Protein AF-A0A9D1UEP8-F1 (afdb_monomer_lite)

InterPro domains:
  IPR003838 ABC3 transporter permease, C-terminal [PF02687] (44-152)
  IPR052536 ABC-4 Integral Membrane [PTHR46795] (14-159)

Sequence (159 aa):
MSQQLQEEVMNAQFPGALCESRELSRESFYLLYGGILFIGLYLGIMFLMATVLIIYYKQISEGYDDRERYQIMQKVGMSKREVRRSIRSQVLTVFFLPLIAAFVHIAVAFKVITKLLATLNLVNVPLFAVCTVVTGAVFAVFYVIVFAVTAREYYKIVN

Foldseek 3Di:
DVVVVVVVVCVPDDPPDDDDDPVNVVVVVCCVVVVVVCVCVVVVVVVLVVVLVVLLVVLVVCLQVVLVVVVVVVVVPDDPVNSVVVLVVVLVCVLVVVLVVVVVVCVVCLVVVCVVCVVVVNNPSVVVVVVSVVVSVVSVVSSVVSSVVSVVVSVVSND

Structure (mmCIF, N/CA/C/O backbone):
data_AF-A0A9D1UEP8-F1
#
_entry.id   AF-A0A9D1UEP8-F1
#
loop_
_atom_site.group_PDB
_atom_site.id
_atom_site.type_symbol
_atom_site.label_atom_id
_atom_site.label_alt_id
_atom_site.label_comp_id
_atom_site.label_asym_id
_atom_site.label_entity_id
_atom_site.label_seq_id
_atom_site.pdbx_PDB_ins_code
_atom_site.Cartn_x
_atom_site.Cartn_y
_atom_site.Cartn_z
_atom_site.occupancy
_atom_site.B_iso_or_equiv
_atom_site.auth_seq_id
_atom_site.auth_comp_id
_atom_site.auth_asym_id
_atom_site.auth_atom_id
_atom_site.pdbx_PDB_model_num
ATOM 1 N N . MET A 1 1 ? 42.229 0.670 -11.529 1.00 50.66 1 MET A N 1
ATOM 2 C CA . MET A 1 1 ? 42.928 0.052 -12.679 1.00 50.66 1 MET A CA 1
ATOM 3 C C . MET A 1 1 ? 42.159 0.235 -13.987 1.00 50.66 1 MET A C 1
ATOM 5 O O . MET A 1 1 ? 42.734 0.777 -14.914 1.00 50.66 1 MET A O 1
ATOM 9 N N . SER A 1 2 ? 40.865 -0.107 -14.067 1.00 56.88 2 SER A N 1
ATOM 10 C CA . SER A 1 2 ? 40.018 0.159 -15.251 1.00 56.88 2 SER A CA 1
ATOM 11 C C . SER A 1 2 ? 39.847 1.653 -15.577 1.00 56.88 2 SER A C 1
ATOM 13 O O . SER A 1 2 ? 39.971 2.024 -16.736 1.00 56.88 2 SER A O 1
ATOM 15 N N . GLN A 1 3 ? 39.642 2.514 -14.569 1.00 59.56 3 GLN A N 1
ATOM 16 C CA . GLN A 1 3 ? 39.516 3.972 -14.764 1.00 59.56 3 GLN A CA 1
ATOM 17 C C . GLN A 1 3 ? 40.819 4.644 -15.239 1.00 59.56 3 GLN A C 1
ATOM 19 O O . GLN A 1 3 ? 40.778 5.517 -16.097 1.00 59.56 3 GLN A O 1
ATOM 24 N N . GLN A 1 4 ? 41.977 4.191 -14.746 1.00 59.53 4 GLN A N 1
ATOM 25 C CA . GLN A 1 4 ? 43.292 4.727 -15.136 1.00 59.53 4 GLN A CA 1
ATOM 26 C C . GLN A 1 4 ? 43.669 4.353 -16.577 1.00 59.53 4 GLN A C 1
ATOM 28 O O . GLN A 1 4 ? 44.194 5.183 -17.309 1.00 59.53 4 GLN A O 1
ATOM 33 N N . LEU A 1 5 ? 43.329 3.135 -17.015 1.00 61.38 5 LEU A N 1
ATOM 34 C CA . LEU A 1 5 ? 43.498 2.714 -18.411 1.00 61.38 5 LEU A CA 1
ATOM 35 C C . LEU A 1 5 ? 42.595 3.507 -19.368 1.00 61.38 5 LEU A C 1
ATOM 37 O O . LEU A 1 5 ? 42.940 3.708 -20.527 1.00 61.38 5 LEU A O 1
ATOM 41 N N . GLN A 1 6 ? 41.437 3.967 -18.895 1.00 62.41 6 GLN A N 1
ATOM 42 C CA . GLN A 1 6 ? 40.504 4.759 -19.690 1.00 62.41 6 GLN A CA 1
ATOM 43 C C . GLN A 1 6 ? 40.976 6.210 -19.846 1.00 62.41 6 GLN A C 1
ATOM 45 O O . GLN A 1 6 ? 40.846 6.768 -20.932 1.00 62.41 6 GLN A O 1
ATOM 50 N N . GLU A 1 7 ? 41.581 6.793 -18.804 1.00 64.38 7 GLU A N 1
ATOM 51 C CA . GLU A 1 7 ? 42.298 8.073 -18.896 1.00 64.38 7 GLU A CA 1
ATOM 52 C C . GLU A 1 7 ? 43.499 7.988 -19.847 1.00 64.38 7 GLU A C 1
ATOM 54 O O . GLU A 1 7 ? 43.665 8.872 -20.684 1.00 64.38 7 GLU A O 1
ATOM 59 N N . GLU A 1 8 ? 44.292 6.910 -19.792 1.00 63.47 8 GLU A N 1
ATOM 60 C CA . GLU A 1 8 ? 45.403 6.698 -20.734 1.00 63.47 8 GLU A CA 1
ATOM 61 C C . GLU A 1 8 ? 44.926 6.554 -22.186 1.00 63.47 8 GLU A C 1
ATOM 63 O O . GLU A 1 8 ? 45.514 7.157 -23.080 1.00 63.47 8 GLU A O 1
ATOM 68 N N . VAL A 1 9 ? 43.839 5.814 -22.437 1.00 59.94 9 VAL A N 1
ATOM 69 C CA . VAL A 1 9 ? 43.263 5.645 -23.786 1.00 59.94 9 VAL A CA 1
ATOM 70 C C . VAL A 1 9 ? 42.590 6.927 -24.290 1.00 59.94 9 VAL A C 1
ATOM 72 O O . VAL A 1 9 ? 42.646 7.212 -25.481 1.00 59.94 9 VAL A O 1
ATOM 75 N N . MET A 1 10 ? 41.998 7.733 -23.405 1.00 59.19 10 MET A N 1
ATOM 76 C CA . MET A 1 10 ? 41.406 9.028 -23.761 1.00 59.19 10 MET A CA 1
ATOM 77 C C . MET A 1 10 ? 42.471 10.102 -24.040 1.00 59.19 10 MET A C 1
ATOM 79 O O . MET A 1 10 ? 42.223 11.022 -24.818 1.00 59.19 10 MET A O 1
ATOM 83 N N . ASN A 1 11 ? 43.664 9.959 -23.451 1.00 63.50 11 ASN A N 1
ATOM 84 C CA . ASN A 1 11 ? 44.834 10.800 -23.714 1.00 63.50 11 ASN A CA 1
ATOM 85 C C . ASN A 1 11 ? 45.657 10.311 -24.931 1.00 63.50 11 ASN A C 1
ATOM 87 O O . ASN A 1 11 ? 46.379 11.089 -25.554 1.00 63.50 11 ASN A O 1
ATOM 91 N N . ALA A 1 12 ? 45.534 9.034 -25.315 1.00 65.06 12 ALA A N 1
ATOM 92 C CA . ALA A 1 12 ? 46.218 8.441 -26.462 1.00 65.06 12 ALA A CA 1
ATOM 93 C C . ALA A 1 12 ? 45.394 8.540 -27.764 1.00 65.06 12 ALA A C 1
ATOM 95 O O . ALA A 1 12 ? 44.464 7.778 -28.007 1.00 65.06 12 ALA A O 1
ATOM 96 N N . GLN A 1 13 ? 45.815 9.456 -28.643 1.00 58.41 13 GLN A N 1
ATOM 97 C CA . GLN A 1 13 ? 45.629 9.499 -30.109 1.00 58.41 13 GLN A CA 1
ATOM 98 C C . GLN A 1 13 ? 44.201 9.431 -30.719 1.00 58.41 13 GLN A C 1
ATOM 100 O O . GLN A 1 13 ? 44.076 9.646 -31.924 1.00 58.41 13 GLN A O 1
ATOM 105 N N . PHE A 1 14 ? 43.120 9.207 -29.964 1.00 59.97 14 PHE A N 1
ATOM 106 C CA . PHE A 1 14 ? 41.746 9.179 -30.496 1.00 59.97 14 PHE A CA 1
ATOM 107 C C . PHE A 1 14 ? 40.795 10.080 -29.688 1.00 59.97 14 PHE A C 1
ATOM 109 O O . PHE A 1 14 ? 40.005 9.585 -28.879 1.00 59.97 14 PHE A O 1
ATOM 116 N N . PRO A 1 15 ? 40.832 11.411 -29.903 1.00 52.38 15 PRO A N 1
ATOM 117 C CA . PRO A 1 15 ? 39.921 12.340 -29.243 1.00 52.38 15 PRO A CA 1
ATOM 118 C C . PRO A 1 15 ? 38.474 12.019 -29.650 1.00 52.38 15 PRO A C 1
ATOM 120 O O . PRO A 1 15 ? 38.061 12.281 -30.778 1.00 52.38 15 PRO A O 1
ATOM 123 N N . GLY A 1 16 ? 37.716 11.407 -28.736 1.00 59.50 16 GLY A N 1
ATOM 124 C CA . GLY A 1 16 ? 36.310 11.033 -28.935 1.00 59.50 16 GLY A CA 1
ATOM 125 C C . GLY A 1 16 ? 36.020 9.533 -29.068 1.00 59.50 16 GLY A C 1
ATOM 126 O O . GLY A 1 16 ? 34.858 9.169 -29.243 1.00 59.50 16 GLY A O 1
ATOM 127 N N . ALA A 1 17 ? 37.019 8.647 -28.964 1.00 62.94 17 ALA A N 1
ATOM 128 C CA . ALA A 1 17 ? 36.761 7.208 -28.907 1.00 62.94 17 ALA A CA 1
ATOM 129 C C . ALA A 1 17 ? 36.183 6.810 -27.534 1.00 62.94 17 ALA A C 1
ATOM 131 O O . ALA A 1 17 ? 36.884 6.795 -26.523 1.00 62.94 17 ALA A O 1
ATOM 132 N N . LEU A 1 18 ? 34.891 6.469 -27.494 1.00 64.38 18 LEU A N 1
ATOM 133 C CA . LEU A 1 18 ? 34.251 5.892 -26.311 1.00 64.38 18 LEU A CA 1
ATOM 134 C C . LEU A 1 18 ? 34.627 4.408 -26.202 1.00 64.38 18 LEU A C 1
ATOM 136 O O . LEU A 1 18 ? 34.032 3.553 -26.854 1.00 64.38 18 LEU A O 1
ATOM 140 N N . CYS A 1 19 ? 35.621 4.095 -25.372 1.00 70.44 19 CYS A N 1
ATOM 141 C CA . CYS A 1 19 ? 35.920 2.714 -24.996 1.00 70.44 19 CYS A CA 1
ATOM 142 C C . CYS A 1 19 ? 34.974 2.261 -23.879 1.00 70.44 19 CYS A C 1
ATOM 144 O O . CYS A 1 19 ? 35.185 2.576 -22.706 1.00 70.44 19 CYS A O 1
ATOM 146 N N . GLU A 1 20 ? 33.938 1.502 -24.240 1.00 72.62 20 GLU A N 1
ATOM 147 C CA . GLU A 1 20 ? 33.068 0.822 -23.282 1.00 72.62 20 GLU A CA 1
ATOM 148 C C . GLU A 1 20 ? 33.619 -0.585 -22.998 1.00 72.62 20 GLU A C 1
ATOM 150 O O . GLU A 1 20 ? 33.667 -1.447 -23.877 1.00 72.62 20 GLU A O 1
ATOM 155 N N . SER A 1 21 ? 34.087 -0.826 -21.769 1.00 83.56 21 SER A N 1
ATOM 156 C CA . SER A 1 21 ? 34.549 -2.155 -21.350 1.00 83.56 21 SER A CA 1
ATOM 157 C C . SER A 1 21 ? 33.419 -2.942 -20.680 1.00 83.56 21 SER A C 1
ATOM 159 O O . SER A 1 21 ? 32.561 -2.369 -20.005 1.00 83.56 21 SER A O 1
ATOM 161 N N . ARG A 1 22 ? 33.429 -4.278 -20.816 1.00 82.31 22 ARG A N 1
ATOM 162 C CA . ARG A 1 22 ? 32.433 -5.153 -20.161 1.00 82.31 22 ARG A CA 1
ATOM 163 C C . ARG A 1 22 ? 32.384 -4.960 -18.645 1.00 82.31 22 ARG A C 1
ATOM 165 O O . ARG A 1 22 ? 31.302 -5.039 -18.074 1.00 82.31 22 ARG A O 1
ATOM 172 N N . GLU A 1 23 ? 33.523 -4.697 -18.006 1.00 83.00 23 GLU A N 1
ATOM 173 C CA . GLU A 1 23 ? 33.580 -4.473 -16.557 1.00 83.00 23 GLU A CA 1
ATOM 174 C C . GLU A 1 23 ? 32.936 -3.139 -16.152 1.00 83.00 23 GLU A C 1
ATOM 176 O O . GLU A 1 23 ? 32.153 -3.118 -15.207 1.00 83.00 23 GLU A O 1
ATOM 181 N N . LEU A 1 24 ? 33.164 -2.056 -16.907 1.00 80.31 24 LEU A N 1
ATOM 182 C CA . LEU A 1 24 ? 32.520 -0.755 -16.660 1.00 80.31 24 LEU A CA 1
ATOM 183 C C . LEU A 1 24 ? 31.005 -0.804 -16.864 1.00 80.31 24 LEU A C 1
ATOM 185 O O . LEU A 1 24 ? 30.247 -0.246 -16.069 1.00 80.31 24 LEU A O 1
ATOM 189 N N . SER A 1 25 ? 30.561 -1.486 -17.922 1.00 83.69 25 SER A N 1
ATOM 190 C CA . SER A 1 25 ? 29.135 -1.638 -18.220 1.00 83.69 25 SER A CA 1
ATOM 191 C C . SER A 1 25 ? 28.449 -2.496 -17.143 1.00 83.69 25 SER A C 1
ATOM 193 O O . SER A 1 25 ? 27.360 -2.170 -16.674 1.00 83.69 25 SER A O 1
ATOM 195 N N . ARG A 1 26 ? 29.130 -3.536 -16.636 1.00 87.06 26 ARG A N 1
ATOM 196 C CA . ARG A 1 26 ? 28.669 -4.364 -15.510 1.00 87.06 26 ARG A CA 1
ATOM 197 C C . ARG A 1 26 ? 28.586 -3.579 -14.197 1.00 87.06 26 ARG A C 1
ATOM 199 O O . ARG A 1 26 ? 27.582 -3.689 -13.499 1.00 87.06 26 ARG A O 1
ATOM 206 N N . GLU A 1 27 ? 29.606 -2.794 -13.862 1.00 87.38 27 GLU A N 1
ATOM 207 C CA . GLU A 1 27 ? 29.605 -1.934 -12.672 1.00 87.38 27 GLU A CA 1
ATOM 208 C C . GLU A 1 27 ? 28.457 -0.919 -12.730 1.00 87.38 27 GLU A C 1
ATOM 210 O O . GLU A 1 27 ? 27.641 -0.846 -11.810 1.00 87.38 27 GLU A O 1
ATOM 215 N N . SER A 1 28 ? 28.324 -0.219 -13.859 1.00 86.69 28 SER A N 1
ATOM 216 C CA . SER A 1 28 ? 27.258 0.762 -14.090 1.00 86.69 28 SER A CA 1
ATOM 217 C C . SER A 1 28 ? 25.865 0.129 -14.020 1.00 86.69 28 SER A C 1
ATOM 219 O O . SER A 1 28 ? 24.948 0.711 -13.437 1.00 86.69 28 SER A O 1
ATOM 221 N N . PHE A 1 29 ? 25.706 -1.092 -14.543 1.00 87.00 29 PHE A N 1
ATOM 222 C CA . PHE A 1 29 ? 24.468 -1.863 -14.438 1.00 87.00 29 PHE A CA 1
ATOM 223 C C . PHE A 1 29 ? 24.110 -2.152 -12.972 1.00 87.00 29 PHE A C 1
ATOM 225 O O . PHE A 1 29 ? 23.003 -1.841 -12.532 1.00 87.00 29 PHE A O 1
ATOM 232 N N . TYR A 1 30 ? 25.036 -2.702 -12.182 1.00 89.75 30 TYR A N 1
ATOM 233 C CA . TYR A 1 30 ? 24.760 -2.999 -10.772 1.00 89.75 30 TYR A CA 1
ATOM 234 C C . TYR A 1 30 ? 24.473 -1.744 -9.950 1.00 89.75 30 TYR A C 1
ATOM 236 O O . TYR A 1 30 ? 23.570 -1.771 -9.114 1.00 89.75 30 TYR A O 1
ATOM 244 N N . LEU A 1 31 ? 25.189 -0.648 -10.201 1.00 90.31 31 LEU A N 1
ATOM 245 C CA . LEU A 1 31 ? 24.966 0.616 -9.502 1.00 90.31 31 LEU A CA 1
ATOM 246 C C . LEU A 1 31 ? 23.576 1.187 -9.800 1.00 90.31 31 LEU A C 1
ATOM 248 O O . LEU A 1 31 ? 22.841 1.517 -8.870 1.00 90.31 31 LEU A O 1
ATOM 252 N N . LEU A 1 32 ? 23.184 1.261 -11.075 1.00 87.31 32 LEU A N 1
ATOM 253 C CA . LEU A 1 32 ? 21.905 1.851 -11.464 1.00 87.31 32 LEU A CA 1
ATOM 254 C C . LEU A 1 32 ? 20.719 0.981 -11.032 1.00 87.31 32 LEU A C 1
ATOM 256 O O . LEU A 1 32 ? 19.826 1.451 -10.326 1.00 87.31 32 LEU A O 1
ATOM 260 N N . TYR A 1 33 ? 20.708 -0.296 -11.425 1.00 88.56 33 TYR A N 1
ATOM 261 C CA . TYR A 1 33 ? 19.591 -1.189 -11.111 1.00 88.56 33 TYR A CA 1
ATOM 262 C C . TYR A 1 33 ? 19.543 -1.534 -9.622 1.00 88.56 33 TYR A C 1
ATOM 264 O O . TYR A 1 33 ? 18.459 -1.564 -9.042 1.00 88.56 33 TYR A O 1
ATOM 272 N N . GLY A 1 34 ? 20.699 -1.737 -8.982 1.00 91.62 34 GLY A N 1
ATOM 273 C CA . GLY A 1 34 ? 20.787 -1.981 -7.543 1.00 91.62 34 GLY A CA 1
ATOM 274 C C . GLY A 1 34 ? 20.362 -0.766 -6.722 1.00 91.62 34 GLY A C 1
ATOM 275 O O . GLY A 1 34 ? 19.597 -0.918 -5.772 1.00 91.62 34 GLY A O 1
ATOM 276 N N . GLY A 1 35 ? 20.777 0.440 -7.121 1.00 93.31 35 GLY A N 1
ATOM 277 C CA . GLY A 1 35 ? 20.368 1.687 -6.473 1.00 93.31 35 GLY A CA 1
ATOM 278 C C . GLY A 1 35 ? 18.863 1.934 -6.574 1.00 93.31 35 GLY A C 1
ATOM 279 O O . GLY A 1 35 ? 18.211 2.190 -5.561 1.00 93.31 35 GLY A O 1
ATOM 280 N N . ILE A 1 36 ? 18.283 1.787 -7.770 1.00 90.88 36 ILE A N 1
ATOM 281 C CA . ILE A 1 36 ? 16.835 1.956 -7.979 1.00 90.88 36 ILE A CA 1
ATOM 282 C C . ILE A 1 36 ? 16.038 0.891 -7.211 1.00 90.88 36 ILE A C 1
ATOM 284 O O . ILE A 1 36 ? 15.035 1.226 -6.577 1.00 90.88 36 ILE A O 1
ATOM 288 N N . LEU A 1 37 ? 16.487 -0.372 -7.212 1.00 91.81 37 LEU A N 1
ATOM 289 C CA . LEU A 1 37 ? 15.856 -1.448 -6.440 1.00 91.81 37 LEU A CA 1
ATOM 290 C C . LEU A 1 37 ? 15.900 -1.134 -4.941 1.00 91.81 37 LEU A C 1
ATOM 292 O O . LEU A 1 37 ? 14.866 -1.191 -4.278 1.00 91.81 37 LEU A O 1
ATOM 296 N N . PHE A 1 38 ? 17.068 -0.757 -4.414 1.00 94.38 38 PHE A N 1
ATOM 297 C CA . PHE A 1 38 ? 17.235 -0.413 -3.004 1.00 94.38 38 PHE A CA 1
ATOM 298 C C . PHE A 1 38 ? 16.303 0.726 -2.587 1.00 94.38 38 PHE A C 1
ATOM 300 O O . PHE A 1 38 ? 15.577 0.583 -1.606 1.00 94.38 38 PHE A O 1
ATOM 307 N N . ILE A 1 39 ? 16.268 1.820 -3.355 1.00 94.88 39 ILE A N 1
ATOM 308 C CA . ILE A 1 39 ? 15.388 2.962 -3.080 1.00 94.88 39 ILE A CA 1
ATOM 309 C C . ILE A 1 39 ? 13.920 2.526 -3.111 1.00 94.88 39 ILE A C 1
ATOM 311 O O . ILE A 1 39 ? 13.165 2.859 -2.198 1.00 94.88 39 ILE A O 1
ATOM 315 N N . GLY A 1 40 ? 13.517 1.751 -4.121 1.00 91.50 40 GLY A N 1
ATOM 316 C CA . GLY A 1 40 ? 12.148 1.254 -4.248 1.00 91.50 40 GLY A CA 1
ATOM 317 C C . GLY A 1 40 ? 11.724 0.371 -3.073 1.00 91.50 40 GLY A C 1
ATOM 318 O O . GLY A 1 40 ? 10.655 0.579 -2.501 1.00 91.50 40 GLY A O 1
ATOM 319 N N . LEU A 1 41 ? 12.573 -0.577 -2.670 1.00 92.62 41 LEU A N 1
ATOM 320 C CA . LEU A 1 41 ? 12.300 -1.475 -1.548 1.00 92.62 41 LEU A CA 1
ATOM 321 C C . LEU A 1 41 ? 12.291 -0.722 -0.213 1.00 92.62 41 LEU A C 1
ATOM 323 O O . LEU A 1 41 ? 11.376 -0.904 0.588 1.00 92.62 41 LEU A O 1
ATOM 327 N N . TYR A 1 42 ? 13.283 0.142 0.013 1.00 95.44 42 TYR A N 1
ATOM 328 C CA . TYR A 1 42 ? 13.406 0.929 1.236 1.00 95.44 42 TYR A CA 1
ATOM 329 C C . TYR A 1 42 ? 12.200 1.852 1.428 1.00 95.44 42 TYR A C 1
ATOM 331 O O . TYR A 1 42 ? 11.541 1.801 2.468 1.00 95.44 42 TYR A O 1
ATOM 339 N N . LEU A 1 43 ? 11.857 2.646 0.406 1.00 94.88 43 LEU A N 1
ATOM 340 C CA . LEU A 1 43 ? 10.688 3.523 0.458 1.00 94.88 43 LEU A CA 1
ATOM 341 C C . LEU A 1 43 ? 9.391 2.718 0.570 1.00 94.88 43 LEU A C 1
ATOM 343 O O . LEU A 1 43 ? 8.510 3.097 1.338 1.00 94.88 43 LEU A O 1
ATOM 347 N N . GLY A 1 44 ? 9.281 1.588 -0.136 1.00 91.50 44 GLY A N 1
ATOM 348 C CA . GLY A 1 44 ? 8.121 0.702 -0.055 1.00 91.50 44 GLY A CA 1
ATOM 349 C C . GLY A 1 44 ? 7.868 0.191 1.365 1.00 91.50 44 GLY A C 1
ATOM 350 O O . GLY A 1 44 ? 6.756 0.321 1.878 1.00 91.50 44 GLY A O 1
ATOM 351 N N . ILE A 1 45 ? 8.902 -0.329 2.033 1.00 90.88 45 ILE A N 1
ATOM 352 C CA . ILE A 1 45 ? 8.807 -0.798 3.423 1.00 90.88 45 ILE A CA 1
ATOM 353 C C . ILE A 1 45 ? 8.501 0.370 4.365 1.00 90.88 45 ILE A C 1
ATOM 355 O O . ILE A 1 45 ? 7.625 0.245 5.219 1.00 90.88 45 ILE A O 1
ATOM 359 N N . MET A 1 46 ? 9.167 1.515 4.194 1.00 95.25 46 MET A N 1
ATOM 360 C CA . MET A 1 46 ? 8.948 2.700 5.025 1.00 95.25 46 MET A CA 1
ATOM 361 C C . MET A 1 46 ? 7.494 3.187 4.953 1.00 95.25 46 MET A C 1
ATOM 363 O O . MET A 1 46 ? 6.871 3.424 5.989 1.00 95.25 46 MET A O 1
ATOM 367 N N . PHE A 1 47 ? 6.920 3.288 3.750 1.00 90.75 47 PHE A N 1
ATOM 368 C CA . PHE A 1 47 ? 5.520 3.680 3.579 1.00 90.75 47 PHE A CA 1
ATOM 369 C C . PHE A 1 47 ? 4.550 2.637 4.128 1.00 90.75 47 PHE A C 1
ATOM 37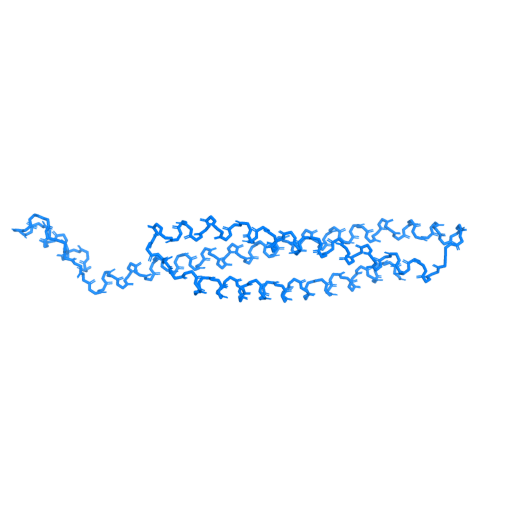1 O O . PHE A 1 47 ? 3.534 3.010 4.721 1.00 90.75 47 PHE A O 1
ATOM 378 N N . LEU A 1 48 ? 4.860 1.346 3.984 1.00 88.69 48 LEU A N 1
ATOM 379 C CA . LEU A 1 48 ? 4.066 0.276 4.583 1.00 88.69 48 LEU A CA 1
ATOM 380 C C . LEU A 1 48 ? 4.061 0.425 6.110 1.00 88.69 48 LEU A C 1
ATOM 382 O O . LEU A 1 48 ? 2.988 0.512 6.703 1.00 88.69 48 LEU A O 1
ATOM 386 N N . MET A 1 49 ? 5.230 0.562 6.742 1.00 90.75 49 MET A N 1
ATOM 387 C CA . MET A 1 49 ? 5.341 0.768 8.190 1.00 90.75 49 MET A CA 1
ATOM 388 C C . MET A 1 49 ? 4.593 2.018 8.660 1.00 90.75 49 MET A C 1
ATOM 390 O O . MET A 1 49 ? 3.826 1.944 9.619 1.00 90.75 49 MET A O 1
ATOM 394 N N . ALA A 1 50 ? 4.761 3.150 7.972 1.00 91.88 50 ALA A N 1
ATOM 395 C CA . ALA A 1 50 ? 4.051 4.384 8.300 1.00 91.88 50 ALA A CA 1
ATOM 396 C C . ALA A 1 50 ? 2.527 4.197 8.224 1.00 91.88 50 ALA A C 1
ATOM 398 O O . ALA A 1 50 ? 1.806 4.577 9.144 1.00 91.88 50 ALA A O 1
ATOM 399 N N . THR A 1 51 ? 2.040 3.544 7.165 1.00 88.31 51 THR A N 1
ATOM 400 C CA . THR A 1 51 ? 0.612 3.254 6.980 1.00 88.31 51 THR A CA 1
ATOM 401 C C . THR A 1 51 ? 0.072 2.384 8.116 1.00 88.31 51 THR A C 1
ATOM 403 O O . THR A 1 51 ? -0.981 2.688 8.675 1.00 88.31 51 THR A O 1
ATOM 406 N N . VAL A 1 52 ? 0.809 1.338 8.502 1.00 87.12 52 VAL A N 1
ATOM 407 C CA . VAL A 1 52 ? 0.445 0.452 9.619 1.00 87.12 52 VAL A CA 1
ATOM 408 C C . VAL A 1 52 ? 0.344 1.229 10.925 1.00 87.12 52 VAL A C 1
ATOM 410 O O . VAL A 1 52 ? -0.654 1.101 11.629 1.00 87.12 52 VAL A O 1
ATOM 413 N N . LEU A 1 53 ? 1.345 2.055 11.238 1.00 90.38 53 LEU A N 1
ATOM 414 C CA . LEU A 1 53 ? 1.378 2.836 12.474 1.00 90.38 53 LEU A CA 1
ATOM 415 C C . LEU A 1 53 ? 0.214 3.825 12.558 1.00 90.38 53 LEU A C 1
ATOM 417 O O . LEU A 1 53 ? -0.459 3.886 13.586 1.00 90.38 53 LEU A O 1
ATOM 421 N N . ILE A 1 54 ? -0.052 4.555 11.471 1.00 89.88 54 ILE A N 1
ATOM 422 C CA . ILE A 1 54 ? -1.155 5.523 11.403 1.00 89.88 54 ILE A CA 1
ATOM 423 C C . ILE A 1 54 ? -2.489 4.823 11.666 1.00 89.88 54 ILE A C 1
ATOM 425 O O . ILE A 1 54 ? -3.281 5.274 12.493 1.00 89.88 54 ILE A O 1
ATOM 429 N N . ILE A 1 55 ? -2.733 3.705 10.982 1.00 86.69 55 ILE A N 1
ATOM 430 C CA . ILE A 1 55 ? -3.980 2.955 11.113 1.00 86.69 55 ILE A CA 1
ATOM 431 C C . ILE A 1 55 ? -4.120 2.362 12.515 1.00 86.69 55 ILE A C 1
ATOM 433 O O . ILE A 1 55 ? -5.179 2.483 13.127 1.00 86.69 55 ILE A O 1
ATOM 437 N N . TYR A 1 56 ? -3.063 1.740 13.033 1.00 86.69 56 TYR A N 1
ATOM 438 C CA . TYR A 1 56 ? -3.059 1.131 14.358 1.00 86.69 56 TYR A CA 1
ATOM 439 C C . TYR A 1 56 ? -3.382 2.153 15.449 1.00 86.69 56 TYR A C 1
ATOM 441 O O . TYR A 1 56 ? -4.282 1.930 16.259 1.00 86.69 56 TYR A O 1
ATOM 449 N N . TYR A 1 57 ? -2.699 3.300 15.430 1.00 88.62 57 TYR A N 1
ATOM 450 C CA . TYR A 1 57 ? -2.919 4.357 16.411 1.00 88.62 57 TYR A CA 1
ATOM 451 C C . TYR A 1 57 ? -4.338 4.923 16.326 1.00 88.62 57 TYR A C 1
ATOM 453 O O . TYR A 1 57 ? -5.018 5.049 17.345 1.00 88.62 57 TYR A O 1
ATOM 461 N N . LYS A 1 58 ? -4.815 5.196 15.105 1.00 87.25 58 LYS A N 1
ATOM 462 C CA . LYS A 1 58 ? -6.173 5.691 14.873 1.00 87.25 58 LYS A CA 1
ATOM 463 C C . LYS A 1 58 ? -7.227 4.733 15.430 1.00 87.25 58 LYS A C 1
ATOM 465 O O . LYS A 1 58 ? -8.132 5.167 16.129 1.00 87.25 58 LYS A O 1
ATOM 470 N N . GLN A 1 59 ? -7.091 3.440 15.147 1.00 85.19 59 GLN A N 1
ATOM 471 C CA . GLN A 1 59 ? -8.055 2.428 15.578 1.00 85.19 59 GLN A CA 1
ATOM 472 C C . GLN A 1 59 ? -8.062 2.244 17.092 1.00 85.19 59 GLN A C 1
ATOM 474 O O . GLN A 1 59 ? -9.128 2.106 17.680 1.00 85.19 59 GLN A O 1
ATOM 479 N N . ILE A 1 60 ? -6.896 2.282 17.740 1.00 85.06 60 ILE A N 1
ATOM 480 C CA . ILE A 1 60 ? -6.837 2.254 19.203 1.00 85.06 60 ILE A CA 1
ATOM 481 C C . ILE A 1 60 ? -7.543 3.471 19.792 1.00 85.06 60 ILE A C 1
ATOM 483 O O . ILE A 1 60 ? -8.394 3.300 20.660 1.00 85.06 60 ILE A O 1
ATOM 487 N N . SER A 1 61 ? -7.226 4.674 19.308 1.00 88.00 61 SER A N 1
ATOM 488 C CA . SER A 1 61 ? -7.845 5.906 19.807 1.00 88.00 61 SER A CA 1
ATOM 489 C C . SER A 1 61 ? -9.366 5.877 19.635 1.00 88.00 61 SER A C 1
ATOM 491 O O . SER A 1 61 ? -10.090 6.067 20.608 1.00 88.00 61 SER A O 1
ATOM 493 N N . GLU A 1 62 ? -9.853 5.550 18.432 1.00 85.88 62 GLU A N 1
ATOM 494 C CA . GLU A 1 62 ? -11.290 5.420 18.159 1.00 85.88 62 GLU A CA 1
ATOM 495 C C . GLU A 1 62 ? -11.936 4.324 19.021 1.00 85.88 62 GLU A C 1
ATOM 497 O O . GLU A 1 62 ? -13.041 4.511 19.514 1.00 85.88 62 GLU A O 1
ATOM 502 N N . GLY A 1 63 ? -11.251 3.202 19.270 1.00 85.06 63 GLY A N 1
ATOM 503 C CA . GLY A 1 63 ? -11.769 2.112 20.101 1.00 85.06 63 GLY A CA 1
ATOM 504 C C . GLY A 1 63 ? -11.994 2.502 21.565 1.00 85.06 63 GLY A C 1
ATOM 505 O O . GLY A 1 63 ? -12.968 2.052 22.173 1.00 85.06 63 GLY A O 1
ATOM 506 N N . TYR A 1 64 ? -11.134 3.353 22.135 1.00 85.88 64 TYR A N 1
ATOM 507 C CA . TYR A 1 64 ? -11.330 3.880 23.490 1.00 85.88 64 TYR A CA 1
ATOM 5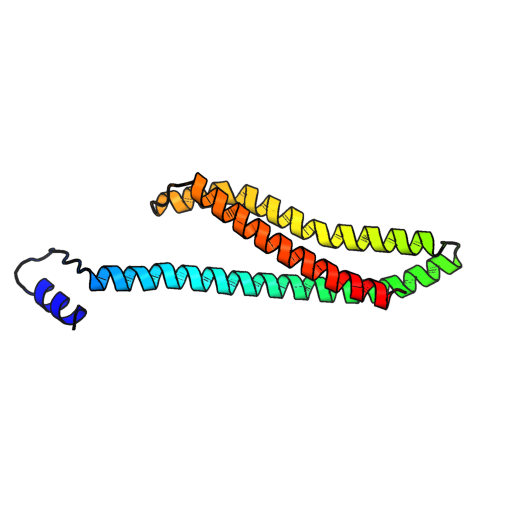08 C C . TYR A 1 64 ? -12.494 4.879 23.553 1.00 85.88 64 TYR A C 1
ATOM 510 O O . TYR A 1 64 ? -13.343 4.748 24.438 1.00 85.88 64 TYR A O 1
ATOM 518 N N . ASP A 1 65 ? -12.579 5.806 22.598 1.00 86.12 65 ASP A N 1
ATOM 519 C CA . ASP A 1 65 ? -13.651 6.811 22.537 1.00 86.12 65 ASP A CA 1
ATOM 520 C C . ASP A 1 65 ? -15.028 6.171 22.267 1.00 86.12 65 ASP A C 1
ATOM 522 O O . ASP A 1 65 ? -16.042 6.510 22.891 1.00 86.12 65 ASP A O 1
ATOM 526 N N . ASP A 1 66 ? -15.075 5.188 21.365 1.00 88.44 66 ASP A N 1
ATOM 527 C CA . ASP A 1 66 ? -16.299 4.480 20.998 1.00 88.44 66 ASP A CA 1
ATOM 528 C C . ASP A 1 66 ? -16.833 3.623 22.153 1.00 88.44 66 ASP A C 1
ATOM 530 O O . ASP A 1 66 ? -18.051 3.483 22.305 1.00 88.44 66 ASP A O 1
ATOM 534 N N . ARG A 1 67 ? -15.958 3.079 23.012 1.00 85.00 67 ARG A N 1
ATOM 535 C CA . ARG A 1 67 ? -16.365 2.271 24.174 1.00 85.00 67 ARG A CA 1
ATOM 536 C C . ARG A 1 67 ? -17.320 3.038 25.088 1.00 85.00 67 ARG A C 1
ATOM 538 O O . ARG A 1 67 ? -18.348 2.489 25.488 1.00 85.00 67 ARG A O 1
ATOM 545 N N . GLU A 1 68 ? -17.009 4.292 25.407 1.00 86.19 68 GLU A N 1
ATOM 546 C CA . GLU A 1 68 ? -17.861 5.128 26.260 1.00 86.19 68 GLU A CA 1
ATOM 547 C C . GLU A 1 68 ? -19.208 5.420 25.582 1.00 86.19 68 GLU A C 1
ATOM 549 O O . GLU A 1 68 ? -20.276 5.231 26.176 1.00 86.19 68 GLU A O 1
ATOM 554 N N . ARG A 1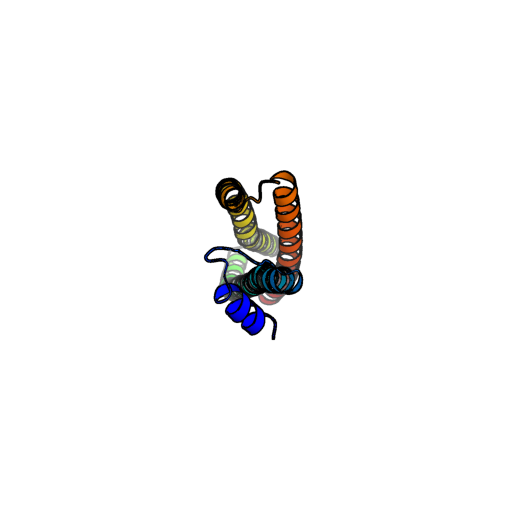 69 ? -19.184 5.777 24.291 1.00 87.12 69 ARG A N 1
ATOM 555 C CA . ARG A 1 69 ? -20.397 6.049 23.504 1.00 87.12 69 ARG A CA 1
ATOM 556 C C . ARG A 1 69 ? -21.318 4.836 23.399 1.00 87.12 69 ARG A C 1
ATOM 558 O O . ARG A 1 69 ? -22.531 4.969 23.575 1.00 87.12 69 ARG A O 1
ATOM 565 N N . TYR A 1 70 ? -20.773 3.647 23.150 1.00 87.81 70 TYR A N 1
ATOM 566 C CA . TYR A 1 70 ? -21.565 2.419 23.070 1.00 87.81 70 TYR A CA 1
ATOM 567 C C . TYR A 1 70 ? -22.162 2.014 24.423 1.00 87.81 70 TYR A C 1
ATOM 569 O O . TYR A 1 70 ? -23.286 1.508 24.450 1.00 87.81 70 TYR A O 1
ATOM 577 N N . GLN A 1 71 ? -21.491 2.296 25.546 1.00 87.44 71 GLN A N 1
ATOM 578 C CA . GLN A 1 71 ? -22.084 2.105 26.876 1.00 87.44 71 GLN A CA 1
ATOM 579 C C . GLN A 1 71 ? -23.292 3.020 27.108 1.00 87.44 71 GLN A C 1
ATOM 581 O O . GLN A 1 71 ? -24.294 2.579 27.672 1.00 87.44 71 GLN A O 1
ATOM 586 N N . ILE A 1 72 ? -23.234 4.275 26.652 1.00 89.50 72 ILE A N 1
ATOM 587 C CA . ILE A 1 72 ? -24.374 5.200 26.724 1.00 89.50 72 ILE A CA 1
ATOM 588 C C . ILE A 1 72 ? -25.517 4.703 25.833 1.00 89.50 72 ILE A C 1
ATOM 590 O O . ILE A 1 72 ? -26.651 4.605 26.297 1.00 89.50 72 ILE A O 1
ATOM 594 N N . MET A 1 73 ? -25.234 4.309 24.588 1.00 91.25 73 MET A N 1
ATOM 595 C CA . MET A 1 73 ? -26.263 3.801 23.671 1.00 91.25 73 MET A CA 1
ATOM 596 C C . MET A 1 73 ? -26.968 2.546 24.205 1.00 91.25 73 MET A C 1
ATOM 598 O O . MET A 1 73 ? -28.175 2.401 24.016 1.00 91.25 73 MET A O 1
ATOM 602 N N . GLN A 1 74 ? -26.265 1.674 24.935 1.00 90.56 74 GLN A N 1
ATOM 603 C CA . GLN A 1 74 ? -26.895 0.533 25.609 1.00 90.56 74 GLN A CA 1
ATOM 604 C C . GLN A 1 74 ? -27.878 0.959 26.705 1.00 90.56 74 GLN A C 1
ATOM 606 O O . GLN A 1 74 ? -28.938 0.350 26.836 1.00 90.56 74 GLN A O 1
ATOM 611 N N . LYS A 1 75 ? -27.575 2.027 27.455 1.00 89.25 75 LYS A N 1
ATOM 612 C CA . LYS A 1 75 ? -28.489 2.582 28.471 1.00 89.25 75 LYS A CA 1
ATOM 613 C C . LYS A 1 75 ? -29.748 3.203 27.854 1.00 89.25 75 LYS A C 1
ATOM 615 O O . LYS A 1 75 ? -30.780 3.235 28.511 1.00 89.25 75 LYS A O 1
ATOM 620 N N . VAL A 1 76 ? -29.669 3.665 26.605 1.00 91.94 76 VAL A N 1
ATOM 621 C CA . VAL A 1 76 ? -30.794 4.257 25.852 1.00 91.94 76 VAL A CA 1
ATOM 622 C C . VAL A 1 76 ? -31.616 3.192 25.098 1.00 91.94 76 VAL A C 1
ATOM 624 O O . VAL A 1 76 ? -32.671 3.501 24.553 1.00 91.94 76 VAL A O 1
ATOM 627 N N . GLY A 1 77 ? -31.187 1.922 25.109 1.00 90.88 77 GLY A N 1
ATOM 628 C CA . GLY A 1 77 ? -31.958 0.790 24.577 1.00 90.88 77 GLY A CA 1
ATOM 629 C C . GLY A 1 77 ? -31.306 0.033 23.418 1.00 90.88 77 GLY A C 1
ATOM 630 O O . GLY A 1 77 ? -31.902 -0.920 22.918 1.00 90.88 77 GLY A O 1
ATOM 631 N N . MET A 1 78 ? -30.089 0.397 22.995 1.00 92.62 78 MET A N 1
ATOM 632 C CA . MET A 1 78 ? -29.374 -0.354 21.960 1.00 92.62 78 MET A CA 1
ATOM 633 C C . MET A 1 78 ? -28.955 -1.735 22.481 1.00 92.62 78 MET A C 1
ATOM 635 O O . MET A 1 78 ? -28.293 -1.867 23.514 1.00 92.62 78 MET A O 1
ATOM 639 N N . SER A 1 79 ? -29.280 -2.788 21.736 1.00 91.88 79 SER A N 1
ATOM 640 C CA . SER A 1 79 ? -28.867 -4.146 22.085 1.00 91.88 79 SER A CA 1
ATOM 641 C C . SER A 1 79 ? -27.367 -4.367 21.839 1.00 91.88 79 SER A C 1
ATOM 643 O O . SER A 1 79 ? -26.753 -3.787 20.940 1.00 91.88 79 SER A O 1
ATOM 645 N N . LYS A 1 80 ? -26.752 -5.309 22.570 1.00 85.75 80 LYS A N 1
ATOM 646 C CA . LYS A 1 80 ? -25.344 -5.708 22.351 1.00 85.75 80 LYS A CA 1
ATOM 647 C C . LYS A 1 80 ? -25.063 -6.174 20.911 1.00 85.75 80 LYS A C 1
ATOM 649 O O . LYS A 1 80 ? -23.937 -6.048 20.426 1.00 85.75 80 LYS A O 1
ATOM 654 N N . ARG A 1 81 ? -26.074 -6.718 20.219 1.00 87.38 81 ARG A N 1
ATOM 655 C CA . ARG A 1 81 ? -25.967 -7.170 18.822 1.00 87.38 81 ARG A CA 1
ATOM 656 C C . ARG A 1 81 ? -25.856 -5.992 17.856 1.00 87.38 81 ARG A C 1
ATOM 658 O O . ARG A 1 81 ? -25.057 -6.059 16.923 1.00 87.38 81 ARG A O 1
ATOM 665 N N . GLU A 1 82 ? -26.624 -4.932 18.085 1.00 88.00 82 GLU A N 1
ATOM 666 C CA . GLU A 1 82 ? -26.575 -3.705 17.282 1.00 88.00 82 GLU A CA 1
ATOM 667 C C . GLU A 1 82 ? -25.243 -2.981 17.463 1.00 88.00 82 GLU A C 1
ATOM 669 O O . GLU A 1 82 ? -24.603 -2.657 16.464 1.00 88.00 82 GLU A O 1
ATOM 674 N N . VAL A 1 83 ? -24.759 -2.871 18.707 1.00 86.19 83 VAL A N 1
ATOM 675 C CA . VAL A 1 83 ? -23.423 -2.336 19.023 1.00 86.19 83 VAL A CA 1
ATOM 676 C C . VAL A 1 83 ? -22.341 -3.060 18.220 1.00 86.19 83 VAL A C 1
ATOM 678 O O . VAL A 1 83 ? -21.584 -2.443 17.472 1.00 86.19 83 VAL A O 1
ATOM 681 N N . ARG A 1 84 ? -22.306 -4.398 18.289 1.00 83.69 84 ARG A N 1
ATOM 682 C CA . ARG A 1 84 ? -21.288 -5.200 17.592 1.00 83.69 84 ARG A CA 1
ATOM 683 C C . ARG A 1 84 ? -21.373 -5.074 16.067 1.00 83.69 84 ARG A C 1
ATOM 685 O O . ARG A 1 84 ? -20.344 -5.094 15.394 1.00 83.69 84 ARG A O 1
ATOM 692 N N . ARG A 1 85 ? -22.585 -4.957 15.511 1.00 87.50 85 ARG A N 1
ATOM 693 C CA . ARG A 1 85 ? -22.790 -4.757 14.067 1.00 87.50 85 ARG A CA 1
ATOM 694 C C . ARG A 1 85 ? -22.304 -3.376 13.620 1.00 87.50 85 ARG A C 1
ATOM 696 O O . ARG A 1 85 ? -21.659 -3.297 12.577 1.00 87.50 85 ARG A O 1
ATOM 703 N N . SER A 1 86 ? -22.591 -2.337 14.403 1.00 87.69 86 SER A N 1
ATOM 704 C CA . SER A 1 86 ? -22.155 -0.961 14.142 1.00 87.69 86 SER A CA 1
ATOM 705 C C . SER A 1 86 ? -20.629 -0.865 14.114 1.00 87.69 86 SER A C 1
ATOM 707 O O . SER A 1 86 ? -20.058 -0.486 13.091 1.00 87.69 86 SER A O 1
ATOM 709 N N . ILE A 1 87 ? -19.974 -1.366 15.168 1.00 83.44 87 ILE A N 1
ATOM 710 C CA . ILE A 1 87 ? -18.509 -1.439 15.283 1.00 83.44 87 ILE A CA 1
ATOM 711 C C . ILE A 1 87 ? -17.891 -2.119 14.062 1.00 83.44 87 ILE A C 1
ATOM 713 O O . ILE A 1 87 ? -16.994 -1.580 13.416 1.00 83.44 87 ILE A O 1
ATOM 717 N N . ARG A 1 88 ? -18.400 -3.304 13.703 1.00 83.31 88 ARG A N 1
ATOM 718 C CA . ARG A 1 88 ? -17.864 -4.067 12.574 1.00 83.31 88 ARG A CA 1
ATOM 719 C C . ARG A 1 88 ? -17.941 -3.280 11.268 1.00 83.31 88 ARG A C 1
ATOM 721 O O . ARG A 1 88 ? -17.005 -3.341 10.479 1.00 83.31 88 ARG A O 1
ATOM 728 N N . SER A 1 89 ? -19.050 -2.584 11.022 1.00 85.94 89 SER A N 1
ATOM 729 C CA . SER A 1 89 ? -19.237 -1.806 9.794 1.00 85.94 89 SER A CA 1
ATOM 730 C C . SER A 1 89 ? -18.295 -0.603 9.730 1.00 85.94 89 SER A C 1
ATOM 732 O O . SER A 1 89 ? -17.725 -0.332 8.672 1.00 85.94 89 SER A O 1
ATOM 734 N N . GLN A 1 90 ? -18.110 0.093 10.853 1.00 85.31 90 GLN A N 1
ATOM 735 C CA . GLN A 1 90 ? -17.222 1.250 10.962 1.00 85.31 90 GLN A CA 1
ATOM 736 C C . GLN A 1 90 ? -15.765 0.847 10.730 1.00 85.31 90 GLN A C 1
ATOM 738 O O . GLN A 1 90 ? -15.128 1.366 9.813 1.00 85.31 90 GLN A O 1
ATOM 743 N N . VAL A 1 91 ? -15.272 -0.146 11.479 1.00 83.31 91 VAL A N 1
ATOM 744 C CA . VAL A 1 91 ? -13.888 -0.627 11.361 1.00 83.31 91 VAL A CA 1
ATOM 745 C C . VAL A 1 91 ? -13.609 -1.102 9.934 1.00 83.31 91 VAL A C 1
ATOM 747 O O . VAL A 1 91 ? -12.619 -0.693 9.336 1.00 83.31 91 VAL A O 1
ATOM 750 N N . LEU A 1 92 ? -14.504 -1.894 9.331 1.00 84.00 92 LEU A N 1
ATOM 751 C CA . LEU A 1 92 ? -14.309 -2.389 7.965 1.00 84.00 92 LEU A CA 1
ATOM 752 C C . LEU A 1 92 ? -14.232 -1.239 6.946 1.00 84.00 92 LEU A C 1
ATOM 754 O O . LEU A 1 92 ? -13.330 -1.206 6.114 1.00 84.00 92 LEU A O 1
ATOM 758 N N . THR A 1 93 ? -15.138 -0.265 7.029 1.00 86.12 93 THR A N 1
ATOM 759 C CA . THR A 1 93 ? -15.191 0.844 6.062 1.00 86.12 93 THR A CA 1
ATOM 760 C C . THR A 1 93 ? -13.952 1.735 6.157 1.00 86.12 93 THR A C 1
ATOM 762 O O . THR A 1 93 ? -13.345 2.057 5.135 1.00 86.12 93 THR A O 1
ATOM 765 N N . VAL A 1 94 ? -13.537 2.091 7.377 1.00 83.19 94 VAL A N 1
ATOM 766 C CA . VAL A 1 94 ? -12.376 2.966 7.615 1.00 83.19 94 VAL A CA 1
ATOM 767 C C . VAL A 1 94 ? -11.070 2.307 7.156 1.00 83.19 94 VAL A C 1
ATOM 769 O O . VAL A 1 94 ? -10.162 3.006 6.712 1.00 83.19 94 VAL A O 1
ATOM 772 N N . PHE A 1 95 ? -10.989 0.974 7.198 1.00 82.00 95 PHE A N 1
ATOM 773 C CA . PHE A 1 95 ? -9.841 0.216 6.697 1.00 82.00 95 PHE A CA 1
ATOM 774 C C . PHE A 1 95 ? -9.829 0.006 5.184 1.00 82.00 95 PHE A C 1
ATOM 776 O O . PHE A 1 95 ? -8.781 0.110 4.557 1.00 82.00 95 PHE A O 1
ATOM 783 N N . PHE A 1 96 ? -10.961 -0.319 4.562 1.00 86.38 96 PHE A N 1
ATOM 784 C CA . PHE A 1 96 ? -10.967 -0.602 3.123 1.00 86.38 96 PHE A CA 1
ATOM 785 C C . PHE A 1 96 ? -10.850 0.665 2.270 1.00 86.38 96 PHE A C 1
ATOM 787 O O . PHE A 1 96 ? -10.349 0.601 1.146 1.00 86.38 96 PHE A O 1
ATOM 794 N N . LEU A 1 97 ? -11.262 1.820 2.799 1.00 89.75 97 LEU A N 1
ATOM 795 C CA . LEU A 1 97 ? -11.234 3.084 2.068 1.00 89.75 97 LEU A CA 1
ATOM 796 C C . LEU A 1 97 ? -9.810 3.491 1.610 1.00 89.75 97 LEU A C 1
ATOM 798 O O . LEU A 1 97 ? -9.647 3.752 0.415 1.00 89.75 97 LEU A O 1
ATOM 802 N N . PRO A 1 98 ? -8.760 3.478 2.463 1.00 87.38 98 PRO A N 1
ATOM 803 C CA . PRO A 1 98 ? -7.380 3.709 2.024 1.00 87.38 98 PRO A CA 1
ATOM 804 C C . PRO A 1 98 ? -6.885 2.722 0.961 1.00 87.38 98 PRO A C 1
ATOM 806 O O . PRO A 1 98 ? -6.199 3.126 0.024 1.00 87.38 98 PRO A O 1
ATOM 809 N N . LEU A 1 99 ? -7.241 1.438 1.078 1.00 88.62 99 LEU A N 1
ATOM 810 C CA . LEU A 1 99 ? -6.811 0.409 0.129 1.00 88.62 99 LEU A CA 1
ATOM 811 C C . LEU A 1 99 ? -7.409 0.651 -1.265 1.00 88.62 99 LEU A C 1
ATOM 813 O O . LEU A 1 99 ? -6.695 0.608 -2.265 1.00 88.62 99 LEU A O 1
ATOM 817 N N . ILE A 1 100 ? -8.705 0.968 -1.332 1.00 91.31 100 ILE A N 1
ATOM 818 C CA . ILE A 1 100 ? -9.377 1.328 -2.587 1.00 91.31 100 ILE A CA 1
ATOM 819 C C . ILE A 1 100 ? -8.742 2.589 -3.182 1.00 91.31 100 ILE A C 1
ATOM 821 O O . ILE A 1 100 ? -8.431 2.613 -4.373 1.00 91.31 100 ILE A O 1
ATOM 825 N N . ALA A 1 101 ? -8.501 3.613 -2.358 1.00 92.12 101 ALA A N 1
ATOM 826 C CA . ALA A 1 101 ? -7.862 4.848 -2.802 1.00 92.12 101 ALA A CA 1
ATOM 827 C C . ALA A 1 101 ? -6.465 4.595 -3.396 1.00 92.12 101 ALA A C 1
ATOM 829 O O . ALA A 1 101 ? -6.132 5.184 -4.423 1.00 92.12 101 ALA A O 1
ATOM 830 N N . ALA A 1 102 ? -5.679 3.680 -2.819 1.00 91.38 102 ALA A N 1
ATOM 831 C CA . ALA A 1 102 ? -4.376 3.291 -3.356 1.00 91.38 102 ALA A CA 1
ATOM 832 C C . ALA A 1 102 ? -4.488 2.647 -4.749 1.00 91.38 102 ALA A C 1
ATOM 834 O O . ALA A 1 102 ? -3.753 3.028 -5.658 1.00 91.38 102 ALA A O 1
ATOM 835 N N . PHE A 1 103 ? -5.437 1.729 -4.963 1.00 93.00 103 PHE A N 1
ATOM 836 C CA . PHE A 1 103 ? -5.651 1.122 -6.283 1.00 93.00 103 PHE A CA 1
ATOM 837 C C . PHE A 1 103 ? -6.129 2.129 -7.330 1.00 93.00 103 PHE A C 1
ATOM 839 O O . PHE A 1 103 ? -5.646 2.113 -8.462 1.00 93.00 103 PHE A O 1
ATOM 846 N N . VAL A 1 104 ? -7.031 3.039 -6.951 1.00 96.00 104 VAL A N 1
ATOM 847 C CA . VAL A 1 104 ? -7.460 4.141 -7.823 1.00 96.00 104 VAL A CA 1
ATOM 848 C C . VAL A 1 104 ? -6.271 5.039 -8.169 1.00 96.00 104 VAL A C 1
ATOM 850 O O . VAL A 1 104 ? -6.072 5.372 -9.337 1.00 96.00 104 VAL A O 1
ATOM 853 N N . HIS A 1 105 ? -5.442 5.383 -7.182 1.00 94.31 105 HIS A N 1
ATOM 854 C CA . HIS A 1 105 ? -4.239 6.184 -7.389 1.00 94.31 105 HIS A CA 1
ATOM 855 C C . HIS A 1 105 ? -3.264 5.506 -8.364 1.00 94.31 105 HIS A C 1
ATOM 857 O O . HIS A 1 105 ? -2.801 6.149 -9.304 1.00 94.31 105 HIS A O 1
ATOM 863 N N . ILE A 1 106 ? -3.015 4.200 -8.205 1.00 94.25 106 ILE A N 1
ATOM 864 C CA .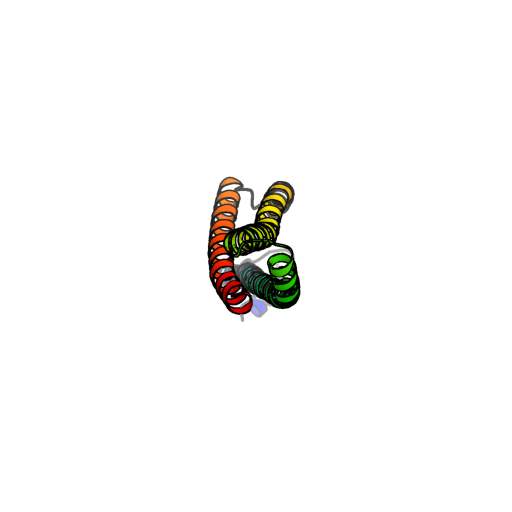 ILE A 1 106 ? -2.177 3.408 -9.120 1.00 94.25 106 ILE A CA 1
ATOM 865 C C . ILE A 1 106 ? -2.761 3.414 -10.536 1.00 94.25 106 ILE A C 1
ATOM 867 O O . ILE A 1 106 ? -2.023 3.640 -11.492 1.00 94.25 106 ILE A O 1
ATOM 871 N N . ALA A 1 107 ? -4.073 3.213 -10.686 1.00 94.44 107 ALA A N 1
ATOM 872 C CA . ALA A 1 107 ? -4.727 3.195 -11.994 1.00 94.44 107 ALA A CA 1
ATOM 873 C C . ALA A 1 107 ? -4.563 4.529 -12.744 1.00 94.44 107 ALA A C 1
ATOM 875 O O . ALA A 1 107 ? -4.261 4.540 -13.938 1.00 94.44 107 ALA A O 1
ATOM 876 N N . VAL A 1 108 ? -4.702 5.657 -12.040 1.00 95.56 108 VAL A N 1
ATOM 877 C CA . VAL A 1 108 ? -4.489 6.995 -12.613 1.00 95.56 108 VAL A CA 1
ATOM 878 C C . VAL A 1 108 ? -3.008 7.227 -12.934 1.00 95.56 108 VAL A C 1
ATOM 880 O O . VAL A 1 108 ? -2.673 7.690 -14.028 1.00 95.56 108 VAL A O 1
ATOM 883 N N . ALA A 1 109 ? -2.109 6.864 -12.015 1.00 95.06 109 ALA A N 1
ATOM 884 C CA . ALA A 1 109 ? -0.669 7.045 -12.173 1.00 95.06 109 ALA A CA 1
ATOM 885 C C . ALA A 1 109 ? -0.081 6.185 -13.304 1.00 95.06 109 ALA A C 1
ATOM 887 O O . ALA A 1 109 ? 0.861 6.614 -13.971 1.00 95.06 109 ALA A O 1
ATOM 888 N N . PHE A 1 110 ? -0.659 5.011 -13.581 1.00 94.88 110 PHE A N 1
ATOM 889 C CA . PHE A 1 110 ? -0.162 4.056 -14.575 1.00 94.88 110 PHE A CA 1
ATOM 890 C C . PHE A 1 110 ? 0.063 4.696 -15.953 1.00 94.88 110 PHE A C 1
ATOM 892 O O . PHE A 1 110 ? 1.097 4.479 -16.590 1.00 94.88 110 PHE A O 1
ATOM 899 N N . LYS A 1 111 ? -0.856 5.560 -16.404 1.00 91.81 111 LYS A N 1
ATOM 900 C CA . LYS A 1 111 ? -0.738 6.260 -17.696 1.00 91.81 111 LYS A CA 1
ATOM 901 C C . LYS A 1 111 ? 0.422 7.259 -17.731 1.00 91.81 111 LYS A C 1
ATOM 903 O O . LYS A 1 111 ? 1.043 7.444 -18.774 1.00 91.81 111 LYS A O 1
ATOM 908 N N . VAL A 1 112 ? 0.696 7.934 -16.619 1.00 94.25 112 VAL A N 1
ATOM 909 C CA . VAL A 1 112 ? 1.790 8.913 -16.528 1.00 94.25 112 VAL A CA 1
ATOM 910 C C . VAL A 1 112 ? 3.130 8.186 -16.426 1.00 94.25 112 VAL A C 1
ATOM 912 O O . VAL A 1 112 ? 4.065 8.520 -17.151 1.00 94.25 112 VAL A O 1
ATOM 915 N N . ILE A 1 113 ? 3.201 7.140 -15.600 1.00 93.50 113 ILE A N 1
ATOM 916 C CA . ILE A 1 113 ? 4.419 6.351 -15.390 1.00 93.50 113 ILE A CA 1
ATOM 917 C C . ILE A 1 113 ? 4.832 5.622 -16.672 1.00 93.50 113 ILE A C 1
ATOM 919 O O . ILE A 1 113 ? 6.000 5.660 -17.037 1.00 93.50 113 ILE A O 1
ATOM 923 N N . THR A 1 114 ? 3.899 5.022 -17.415 1.00 93.69 114 THR A N 1
ATOM 924 C CA . THR A 1 114 ? 4.221 4.360 -18.697 1.00 93.69 114 THR A CA 1
ATOM 925 C C . THR A 1 114 ? 4.815 5.320 -19.732 1.00 93.69 114 THR A C 1
ATOM 927 O O . THR A 1 114 ? 5.729 4.940 -20.461 1.00 93.69 114 THR A O 1
ATOM 930 N N . LYS A 1 115 ? 4.365 6.582 -19.769 1.00 92.38 115 LYS A N 1
ATOM 931 C CA . LYS A 1 115 ? 4.975 7.617 -20.621 1.00 92.38 115 LYS A CA 1
ATOM 932 C C . LYS A 1 115 ? 6.378 7.999 -20.159 1.00 92.38 115 LYS A C 1
ATOM 934 O O . LYS A 1 115 ? 7.260 8.151 -20.996 1.00 92.38 115 LYS A O 1
ATOM 939 N N . LEU A 1 116 ? 6.585 8.132 -18.848 1.00 92.56 116 LEU A N 1
ATOM 940 C CA . LEU A 1 116 ? 7.908 8.379 -18.273 1.00 92.56 116 LEU A CA 1
ATOM 941 C C . LEU A 1 116 ? 8.872 7.236 -18.630 1.00 92.56 116 LEU A C 1
ATOM 943 O O . LEU A 1 116 ? 9.954 7.482 -19.149 1.00 92.56 116 LEU A O 1
ATOM 947 N N . LEU A 1 117 ? 8.457 5.983 -18.438 1.00 90.44 117 LEU A N 1
ATOM 948 C CA . LEU A 1 117 ? 9.257 4.798 -18.762 1.00 90.44 117 LEU A CA 1
ATOM 949 C C . LEU A 1 117 ? 9.621 4.721 -20.252 1.00 90.44 117 LEU A C 1
ATOM 951 O O . LEU A 1 117 ? 10.752 4.370 -20.579 1.00 90.44 117 LEU A O 1
ATOM 955 N N . ALA A 1 118 ? 8.726 5.131 -21.156 1.00 91.75 118 ALA A N 1
ATOM 956 C CA . ALA A 1 118 ? 9.037 5.200 -22.583 1.00 91.75 118 ALA A CA 1
ATOM 957 C C . ALA A 1 118 ? 10.204 6.161 -22.891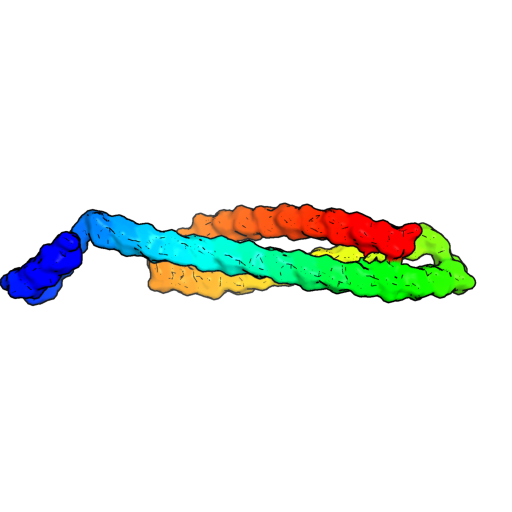 1.00 91.75 118 ALA A C 1
ATOM 959 O O . ALA A 1 118 ? 11.019 5.858 -23.759 1.00 91.75 118 ALA A O 1
ATOM 960 N N . THR A 1 119 ? 10.347 7.271 -22.150 1.00 91.19 119 THR A N 1
ATOM 961 C CA . THR A 1 119 ? 11.508 8.182 -22.292 1.00 91.19 119 THR A CA 1
ATOM 962 C C . THR A 1 119 ? 12.825 7.558 -21.825 1.00 91.19 119 THR A C 1
ATOM 964 O O . THR A 1 119 ? 13.887 7.954 -22.290 1.00 91.19 119 THR A O 1
ATOM 967 N N . LEU A 1 120 ? 12.756 6.536 -20.966 1.00 87.50 120 LEU A N 1
ATOM 968 C CA . LEU A 1 120 ? 13.893 5.738 -20.499 1.00 87.50 120 LEU A CA 1
ATOM 969 C C . LEU A 1 120 ? 14.130 4.484 -21.360 1.00 87.50 120 LEU A C 1
ATOM 971 O O . LEU A 1 120 ? 14.865 3.589 -20.953 1.00 87.50 120 LEU A O 1
ATOM 975 N N . ASN A 1 121 ? 13.491 4.395 -22.534 1.00 87.44 121 ASN A N 1
ATOM 976 C CA . ASN A 1 121 ? 13.531 3.238 -23.435 1.00 87.44 121 ASN A CA 1
ATOM 977 C C . ASN A 1 121 ? 12.937 1.939 -22.834 1.00 87.44 121 ASN A C 1
ATOM 979 O O . ASN A 1 121 ? 13.214 0.831 -23.291 1.00 87.44 121 ASN A O 1
ATOM 983 N N . LEU A 1 122 ? 12.072 2.062 -21.819 1.00 86.81 122 LEU A N 1
ATOM 984 C CA . LEU A 1 122 ? 11.349 0.957 -21.180 1.00 86.81 122 LEU A CA 1
ATOM 985 C C . LEU A 1 122 ? 9.914 0.886 -21.721 1.00 86.81 122 LEU A C 1
ATOM 987 O O . LEU A 1 122 ? 8.956 1.323 -21.085 1.00 86.81 122 LEU A O 1
ATOM 991 N N . VAL A 1 123 ? 9.765 0.337 -22.927 1.00 91.06 123 VAL A N 1
ATOM 992 C CA . VAL A 1 123 ? 8.500 0.369 -23.694 1.00 91.06 123 VAL A CA 1
ATOM 993 C C . VAL A 1 123 ? 7.589 -0.849 -23.493 1.00 91.06 123 VAL A C 1
ATOM 995 O O . VAL A 1 123 ? 6.481 -0.889 -24.026 1.00 91.06 123 VAL A O 1
ATOM 998 N N . ASN A 1 124 ? 8.018 -1.854 -22.724 1.00 93.69 124 ASN A N 1
ATOM 999 C CA . ASN A 1 124 ? 7.237 -3.074 -22.505 1.00 93.69 124 ASN A CA 1
ATOM 1000 C C . ASN A 1 124 ? 6.117 -2.853 -21.466 1.00 93.69 124 ASN A C 1
ATOM 1002 O O . ASN A 1 124 ? 6.228 -3.230 -20.298 1.00 93.69 124 ASN A O 1
ATOM 1006 N N . VAL A 1 125 ? 5.024 -2.230 -21.913 1.00 92.81 125 VAL A N 1
ATOM 1007 C CA . VAL A 1 125 ? 3.844 -1.933 -21.083 1.00 92.81 125 VAL A CA 1
ATOM 1008 C C . VAL A 1 125 ? 3.193 -3.195 -20.493 1.00 92.81 125 VAL A C 1
ATOM 1010 O O . VAL A 1 125 ? 2.858 -3.157 -19.309 1.00 92.81 125 VAL A O 1
ATOM 1013 N N . PRO A 1 126 ? 3.033 -4.320 -21.227 1.00 94.50 126 PRO A N 1
ATOM 1014 C CA . PRO A 1 126 ? 2.481 -5.548 -20.650 1.00 94.50 126 PRO A CA 1
ATOM 1015 C C . PRO A 1 126 ? 3.303 -6.084 -19.474 1.00 94.50 126 PRO A C 1
ATOM 1017 O O . PRO A 1 126 ? 2.736 -6.437 -18.442 1.00 94.50 126 PRO A O 1
ATOM 1020 N N . LEU A 1 127 ? 4.635 -6.092 -19.594 1.00 92.75 127 LEU A N 1
ATOM 1021 C CA . LEU A 1 127 ? 5.520 -6.517 -18.509 1.00 92.75 127 LEU A CA 1
ATOM 1022 C C . LEU A 1 127 ? 5.355 -5.612 -17.283 1.00 92.75 127 LEU A C 1
ATOM 1024 O O . LEU A 1 127 ? 5.169 -6.098 -16.169 1.00 92.75 127 LEU A O 1
ATOM 1028 N N . PHE A 1 128 ? 5.345 -4.294 -17.495 1.00 92.06 128 PHE A N 1
ATOM 1029 C CA . PHE A 1 128 ? 5.140 -3.326 -16.421 1.00 92.06 128 PHE A CA 1
ATOM 1030 C C . PHE A 1 128 ? 3.767 -3.476 -15.741 1.00 92.06 128 PHE A C 1
ATOM 1032 O O . PHE A 1 128 ? 3.670 -3.385 -14.514 1.00 92.06 128 PHE A O 1
ATOM 1039 N N . ALA A 1 129 ? 2.710 -3.766 -16.507 1.00 94.88 129 ALA A N 1
ATOM 1040 C CA . ALA A 1 129 ? 1.378 -4.037 -15.972 1.00 94.88 129 ALA A CA 1
ATOM 1041 C C . ALA A 1 129 ? 1.378 -5.271 -15.059 1.00 94.88 129 ALA A C 1
ATOM 1043 O O . ALA A 1 129 ? 0.885 -5.197 -13.934 1.00 94.88 129 ALA A O 1
ATOM 1044 N N . VAL A 1 130 ? 1.988 -6.377 -15.500 1.00 96.38 130 VAL A N 1
ATOM 1045 C CA . VAL A 1 130 ? 2.111 -7.599 -14.690 1.00 96.38 130 VAL A CA 1
ATOM 1046 C C . VAL A 1 130 ? 2.884 -7.318 -13.400 1.00 96.38 130 VAL A C 1
ATOM 1048 O O . VAL A 1 130 ? 2.406 -7.665 -12.322 1.00 96.38 130 VAL A O 1
ATOM 1051 N N . CYS A 1 131 ? 4.023 -6.623 -13.472 1.00 93.06 131 CYS A N 1
ATOM 1052 C CA . CYS A 1 131 ? 4.798 -6.245 -12.286 1.00 93.06 131 CYS A CA 1
ATOM 1053 C C . CYS A 1 131 ? 3.996 -5.367 -11.313 1.00 93.06 131 CYS A C 1
ATOM 1055 O O . CYS A 1 131 ? 4.078 -5.559 -10.097 1.00 93.06 131 CYS A O 1
ATOM 1057 N N . THR A 1 132 ? 3.188 -4.442 -11.836 1.00 93.94 132 THR A N 1
ATOM 1058 C CA . THR A 1 132 ? 2.322 -3.567 -11.033 1.00 93.94 132 THR A CA 1
ATOM 1059 C C . THR A 1 132 ? 1.237 -4.375 -10.322 1.00 93.94 132 THR A C 1
ATOM 1061 O O . THR A 1 132 ? 1.029 -4.199 -9.123 1.00 93.94 132 THR A O 1
ATOM 1064 N N . VAL A 1 133 ? 0.585 -5.305 -11.027 1.00 95.69 133 VAL A N 1
ATOM 1065 C CA . VAL A 1 133 ? -0.445 -6.185 -10.452 1.00 95.69 133 VAL A CA 1
ATOM 1066 C C . VAL A 1 133 ? 0.146 -7.095 -9.379 1.00 95.69 133 VAL A C 1
ATOM 1068 O O . VAL A 1 133 ? -0.419 -7.190 -8.293 1.00 95.69 133 VAL A O 1
ATOM 1071 N N . VAL A 1 134 ? 1.298 -7.721 -9.639 1.00 95.94 134 VAL A N 1
ATOM 1072 C CA . VAL A 1 134 ? 1.974 -8.595 -8.665 1.00 95.94 134 VAL A CA 1
ATOM 1073 C C . VAL A 1 134 ? 2.362 -7.812 -7.412 1.00 95.94 134 VAL A C 1
ATOM 1075 O O . VAL A 1 134 ? 2.038 -8.232 -6.303 1.00 95.94 134 VAL A O 1
ATOM 1078 N N . THR A 1 135 ? 2.987 -6.643 -7.568 1.00 92.19 135 THR A N 1
ATOM 1079 C CA . THR A 1 135 ? 3.371 -5.791 -6.429 1.00 92.19 135 THR A CA 1
ATOM 1080 C C . THR A 1 135 ? 2.145 -5.319 -5.643 1.00 92.19 135 THR A C 1
ATOM 1082 O O . THR A 1 135 ? 2.139 -5.372 -4.414 1.00 92.19 135 THR A O 1
ATOM 1085 N N . GLY A 1 136 ? 1.075 -4.921 -6.338 1.00 93.31 136 GLY A N 1
ATOM 1086 C CA . GLY A 1 136 ? -0.193 -4.534 -5.720 1.00 93.31 136 GLY A CA 1
ATOM 1087 C C . GLY A 1 136 ? -0.865 -5.680 -4.957 1.00 93.31 136 GLY A C 1
ATOM 1088 O O . GLY A 1 136 ? -1.388 -5.465 -3.865 1.00 93.31 136 GLY A O 1
ATOM 1089 N N . ALA A 1 137 ? -0.805 -6.906 -5.482 1.00 93.94 137 ALA A N 1
ATOM 1090 C CA . ALA A 1 137 ? -1.324 -8.093 -4.807 1.00 93.94 137 ALA A CA 1
ATOM 1091 C C . ALA A 1 137 ? -0.536 -8.406 -3.526 1.00 93.94 137 ALA A C 1
ATOM 1093 O O . ALA A 1 137 ? -1.140 -8.636 -2.480 1.00 93.94 137 ALA A O 1
ATOM 1094 N N . VAL A 1 138 ? 0.800 -8.345 -3.578 1.00 92.75 138 VAL A N 1
ATOM 1095 C CA . VAL A 1 138 ? 1.658 -8.512 -2.393 1.00 92.75 138 VAL A CA 1
ATOM 1096 C C . VAL A 1 138 ? 1.325 -7.455 -1.338 1.00 92.75 138 VAL A C 1
ATOM 1098 O O . VAL A 1 138 ? 1.096 -7.798 -0.178 1.00 92.75 138 VAL A O 1
ATOM 1101 N N . PHE A 1 139 ? 1.214 -6.184 -1.736 1.00 91.12 139 PHE A N 1
ATOM 1102 C CA . PHE A 1 139 ? 0.818 -5.099 -0.836 1.00 91.12 139 PHE A CA 1
ATOM 1103 C C . PHE A 1 139 ? -0.552 -5.350 -0.190 1.00 91.12 139 PHE A C 1
ATOM 1105 O O . PHE A 1 139 ? -0.693 -5.208 1.023 1.00 91.12 139 PHE A O 1
ATOM 1112 N N . ALA A 1 140 ? -1.549 -5.778 -0.970 1.00 91.31 140 ALA A N 1
ATOM 1113 C CA . ALA A 1 140 ? -2.882 -6.084 -0.458 1.00 91.31 140 ALA A CA 1
ATOM 1114 C C . ALA A 1 140 ? -2.869 -7.230 0.564 1.00 91.31 140 ALA A C 1
ATOM 1116 O O . ALA A 1 140 ? -3.550 -7.139 1.583 1.00 91.31 140 ALA A O 1
ATOM 1117 N N . VAL A 1 141 ? -2.067 -8.278 0.340 1.00 92.31 141 VAL A N 1
ATOM 1118 C CA . VAL A 1 141 ? -1.904 -9.380 1.303 1.00 92.31 141 VAL A CA 1
ATOM 1119 C C . VAL A 1 141 ? -1.343 -8.861 2.627 1.00 92.31 141 VAL A C 1
ATOM 1121 O O . VAL A 1 141 ? -1.934 -9.118 3.677 1.00 92.31 141 VAL A O 1
ATOM 1124 N N . PHE A 1 142 ? -0.258 -8.080 2.595 1.00 90.19 142 PHE A N 1
ATOM 1125 C CA . PHE A 1 142 ? 0.298 -7.469 3.808 1.00 90.19 142 PHE A CA 1
ATOM 1126 C C . PHE A 1 142 ? -0.716 -6.559 4.510 1.00 90.19 142 PHE A C 1
ATOM 1128 O O . PHE A 1 142 ? -0.868 -6.629 5.729 1.00 90.19 142 PHE A O 1
ATOM 1135 N N . TYR A 1 143 ? -1.455 -5.752 3.747 1.00 89.12 143 TYR A N 1
ATOM 1136 C CA . TYR A 1 143 ? -2.479 -4.860 4.283 1.00 89.12 143 TYR A CA 1
ATOM 1137 C C . TYR A 1 143 ? -3.605 -5.627 4.995 1.00 89.12 143 TYR A C 1
ATOM 1139 O O . TYR A 1 143 ? -4.019 -5.252 6.091 1.00 89.12 143 TYR A O 1
ATOM 1147 N N . VAL A 1 144 ? -4.075 -6.736 4.413 1.00 87.94 144 VAL A N 1
ATOM 1148 C CA . VAL A 1 144 ? -5.112 -7.592 5.015 1.00 87.94 144 VAL A CA 1
ATOM 1149 C C . VAL A 1 144 ? -4.616 -8.261 6.300 1.00 87.94 144 VAL A C 1
ATOM 1151 O O . VAL A 1 144 ? -5.374 -8.356 7.266 1.00 87.94 144 VAL A O 1
ATOM 1154 N N . ILE A 1 145 ? -3.350 -8.689 6.350 1.00 89.25 145 ILE A N 1
ATOM 1155 C CA . ILE A 1 145 ? -2.748 -9.245 7.573 1.00 89.25 145 ILE A CA 1
ATOM 1156 C C . ILE A 1 145 ? -2.751 -8.196 8.689 1.00 89.25 145 ILE A C 1
ATOM 1158 O O . ILE A 1 145 ? -3.195 -8.479 9.802 1.00 89.25 145 ILE A O 1
ATOM 1162 N N . VAL A 1 146 ? -2.314 -6.973 8.384 1.00 85.62 146 VAL A N 1
ATOM 1163 C CA . VAL A 1 146 ? -2.322 -5.855 9.338 1.00 85.62 146 VAL A CA 1
ATOM 1164 C C . VAL A 1 146 ? -3.740 -5.581 9.825 1.00 85.62 146 VAL A C 1
ATOM 1166 O O . VAL A 1 146 ? -3.962 -5.500 11.030 1.00 85.62 146 VAL A O 1
ATOM 1169 N N . PHE A 1 147 ? -4.709 -5.505 8.909 1.00 84.31 147 PHE A N 1
ATOM 1170 C CA . PHE A 1 147 ? -6.117 -5.336 9.254 1.00 84.31 147 PHE A CA 1
ATOM 1171 C C . PHE A 1 147 ? -6.596 -6.398 10.246 1.00 84.31 147 PHE A C 1
ATOM 1173 O O . PHE A 1 147 ? -7.216 -6.055 11.251 1.00 84.31 147 PHE A O 1
ATOM 1180 N N . ALA A 1 148 ? -6.291 -7.674 10.003 1.00 84.75 148 ALA A N 1
ATOM 1181 C CA . ALA A 1 148 ? -6.705 -8.754 10.890 1.00 84.75 148 ALA A CA 1
ATOM 1182 C C . ALA A 1 148 ? -6.119 -8.595 12.305 1.00 84.75 148 ALA A C 1
ATOM 1184 O O . ALA A 1 148 ? -6.833 -8.799 13.290 1.00 84.75 148 ALA A O 1
ATOM 1185 N N . VAL A 1 149 ? -4.849 -8.188 12.411 1.00 84.56 149 VAL A N 1
ATOM 1186 C CA . VAL A 1 149 ? -4.187 -7.928 13.700 1.00 84.56 149 VAL A CA 1
ATOM 1187 C C . VAL A 1 149 ? -4.821 -6.729 14.406 1.00 84.56 149 VAL A C 1
ATOM 1189 O O . VAL A 1 149 ? -5.228 -6.841 15.560 1.00 84.56 149 VAL A O 1
ATOM 1192 N N . THR A 1 150 ? -4.968 -5.595 13.721 1.00 81.19 150 THR A N 1
ATOM 1193 C CA . THR A 1 150 ? -5.507 -4.372 14.329 1.00 81.19 150 THR A CA 1
ATOM 1194 C C . THR A 1 150 ? -6.980 -4.514 14.711 1.00 81.19 150 THR A C 1
ATOM 1196 O O . THR A 1 150 ? -7.373 -4.094 15.796 1.00 81.19 150 THR A O 1
ATOM 1199 N N . ALA A 1 151 ? -7.801 -5.146 13.867 1.00 77.62 151 ALA A N 1
ATOM 1200 C CA . ALA A 1 151 ? -9.210 -5.377 14.169 1.00 77.62 151 ALA A CA 1
ATOM 1201 C C . ALA A 1 151 ? -9.378 -6.264 15.411 1.00 77.62 151 ALA A C 1
ATOM 1203 O O . ALA A 1 151 ? -10.270 -6.019 16.222 1.00 77.62 151 ALA A O 1
ATOM 1204 N N . ARG A 1 152 ? -8.511 -7.271 15.594 1.00 81.88 152 ARG 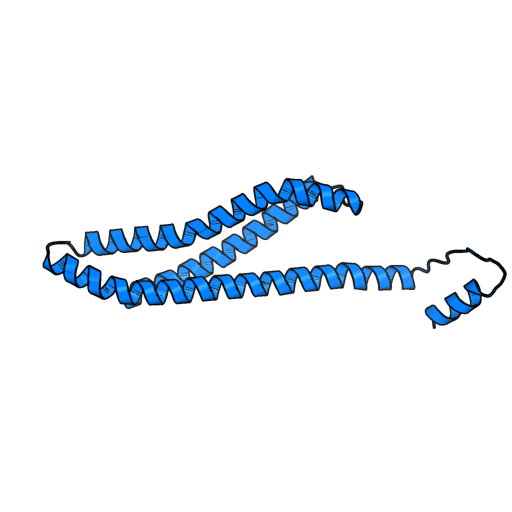A N 1
ATOM 1205 C CA . ARG A 1 152 ? -8.527 -8.128 16.787 1.00 81.88 152 ARG A CA 1
ATOM 1206 C C . ARG A 1 152 ? -8.286 -7.327 18.068 1.00 81.88 152 ARG A C 1
ATOM 1208 O O . ARG A 1 152 ? -9.018 -7.532 19.034 1.00 81.88 152 ARG A O 1
ATOM 1215 N N . GLU A 1 153 ? -7.313 -6.418 18.064 1.00 77.06 153 GLU A N 1
ATOM 1216 C CA . GLU A 1 153 ? -7.048 -5.543 19.213 1.00 77.06 153 GLU A CA 1
ATOM 1217 C C . GLU A 1 153 ? -8.203 -4.563 19.457 1.00 77.06 153 GLU A C 1
ATOM 1219 O O . GLU A 1 153 ? -8.656 -4.434 20.591 1.00 77.06 153 GLU A O 1
ATOM 1224 N N . TYR A 1 154 ? -8.773 -3.966 18.403 1.00 76.12 154 TYR A N 1
ATOM 1225 C CA . TYR A 1 154 ? -9.957 -3.107 18.525 1.00 76.12 154 TYR A CA 1
ATOM 1226 C C . TYR A 1 154 ? -11.123 -3.846 19.208 1.00 76.12 154 TYR A C 1
ATOM 1228 O O . TYR A 1 154 ? -11.698 -3.360 20.182 1.00 76.12 154 TYR A O 1
ATOM 1236 N N . TYR A 1 155 ? -11.462 -5.062 18.756 1.00 72.94 155 TYR A N 1
ATOM 1237 C CA . TYR A 1 155 ? -12.550 -5.843 19.363 1.00 72.94 155 TYR A CA 1
ATOM 1238 C C . TYR A 1 155 ? -12.295 -6.203 20.829 1.00 72.94 155 TYR A C 1
ATOM 1240 O O . TYR A 1 155 ? -13.259 -6.331 21.583 1.00 72.94 155 TYR A O 1
ATOM 1248 N N . LYS A 1 156 ? -11.028 -6.383 21.217 1.00 76.69 156 LYS A N 1
ATOM 1249 C CA . LYS A 1 156 ? -10.613 -6.672 22.595 1.00 76.69 156 LYS A CA 1
ATOM 1250 C C . LYS A 1 156 ? -10.691 -5.442 23.505 1.00 76.69 156 LYS A C 1
ATOM 1252 O O . LYS A 1 156 ? -10.853 -5.600 24.705 1.00 76.69 156 LYS A O 1
ATOM 1257 N N . ILE A 1 157 ? -10.551 -4.236 22.957 1.00 71.75 157 ILE A N 1
ATOM 1258 C CA . ILE A 1 157 ? -10.699 -2.987 23.720 1.00 71.75 157 ILE A CA 1
ATOM 1259 C C . ILE A 1 157 ? -12.182 -2.689 23.984 1.00 71.75 157 ILE A C 1
ATOM 1261 O O . ILE A 1 157 ? -12.536 -2.197 25.058 1.00 71.75 157 ILE A O 1
ATOM 1265 N N . VAL A 1 158 ? -13.052 -2.979 23.010 1.00 62.03 158 VAL A N 1
ATOM 1266 C CA . VAL A 1 158 ? -14.470 -2.597 23.081 1.00 62.03 158 VAL A CA 1
ATOM 1267 C C . VAL A 1 158 ? -15.363 -3.616 23.812 1.00 62.03 158 VAL A C 1
ATOM 1269 O O . VAL A 1 158 ? -16.306 -3.192 24.485 1.00 62.03 158 VAL A O 1
ATOM 1272 N N . ASN A 1 159 ? -15.109 -4.929 23.700 1.00 55.88 159 ASN A N 1
ATOM 1273 C CA . ASN A 1 159 ? -15.798 -5.971 24.496 1.00 55.88 159 ASN A CA 1
ATOM 1274 C C . ASN A 1 159 ? -15.037 -6.289 25.782 1.00 55.88 159 ASN A C 1
ATOM 1276 O O . ASN A 1 159 ? -15.728 -6.637 26.765 1.00 55.88 159 ASN A O 1
#

pLDDT: mean 84.99, std 10.7, range [50.66, 96.38]

Organism: NCBI:txid2838542

Secondary structure (DSSP, 8-state):
-HHHHHHHHHHSS-TT-----HHHHHHHHHHHHHHHHHHHHHHHHHHHHHHHHHHHHHHHHHHHHHHHHHHHHHHTT--HHHHHHHHHHHHHHHHHHHHHHHHHHHHHHHHHHHHHHHHTT---HHHHHHHHHHHHHHHHHHHHHHHHHHHHHHHHHH-

Radius of gyration: 26.49 Å; chains: 1; bounding box: 78×22×59 Å